Protein AF-A0A529GN64-F1 (afdb_monomer_lite)

pLDDT: mean 76.16, std 16.61, range [39.25, 96.88]

Foldseek 3Di:
DDDDDPPPPDDPPPPDDDPPPDDPPDDDDDPPDDDDWDKDWDDDPVDIDIDTRDDPVVVD

Sequence (60 aa):
MAKAETIRKRAPLKTRRPPVGASPGTLIADPAARRSELRLTLISPEKFKTIENASIDDLT

Radius of gyration: 22.68 Å; chains: 1; bounding box: 65×25×50 Å

Structure (mmCIF, N/CA/C/O backbone):
data_AF-A0A529GN64-F1
#
_entry.id   AF-A0A529GN64-F1
#
loop_
_atom_site.group_PDB
_atom_site.id
_atom_site.type_symbol
_atom_site.label_atom_id
_atom_site.label_alt_id
_atom_site.label_comp_id
_atom_site.label_asym_id
_atom_site.label_entity_id
_atom_site.label_seq_id
_atom_site.pdbx_PDB_ins_code
_atom_site.Cartn_x
_atom_site.Cartn_y
_atom_site.Cartn_z
_atom_site.occupancy
_atom_site.B_iso_or_equiv
_atom_site.auth_seq_id
_atom_site.auth_comp_id
_atom_site.auth_asym_id
_atom_site.auth_atom_id
_atom_site.pdbx_PDB_model_num
ATOM 1 N N . MET A 1 1 ? 54.893 18.166 -12.378 1.00 39.69 1 MET A N 1
ATOM 2 C CA . MET A 1 1 ? 54.173 16.955 -11.926 1.00 39.69 1 MET A CA 1
ATOM 3 C C . MET A 1 1 ? 52.706 17.318 -11.728 1.00 39.69 1 MET A C 1
ATOM 5 O O . MET A 1 1 ? 52.413 18.152 -10.881 1.00 39.69 1 MET A O 1
ATOM 9 N N . ALA A 1 2 ? 51.820 16.817 -12.591 1.00 39.25 2 ALA A N 1
ATOM 10 C CA . ALA A 1 2 ? 50.422 17.246 -12.706 1.00 39.25 2 ALA A CA 1
ATOM 11 C C . ALA A 1 2 ? 49.521 16.614 -11.625 1.00 39.25 2 ALA A C 1
ATOM 13 O O . ALA A 1 2 ? 49.643 15.426 -11.333 1.00 39.25 2 ALA A O 1
ATOM 14 N N . LYS A 1 3 ? 48.613 17.409 -11.041 1.00 40.31 3 LYS A N 1
ATOM 15 C CA . LYS A 1 3 ? 47.571 16.943 -10.112 1.00 40.31 3 LYS A CA 1
ATOM 16 C C . LYS A 1 3 ? 46.473 16.237 -10.909 1.00 40.31 3 LYS A C 1
ATOM 18 O O . LYS A 1 3 ? 45.877 16.835 -11.796 1.00 40.31 3 LYS A O 1
ATOM 23 N N . ALA A 1 4 ? 46.215 14.972 -10.590 1.00 50.09 4 ALA A N 1
ATOM 24 C CA . ALA A 1 4 ? 45.118 14.210 -11.168 1.00 50.09 4 ALA A CA 1
ATOM 25 C C . ALA A 1 4 ? 43.783 14.694 -10.580 1.00 50.09 4 ALA A C 1
ATOM 27 O O . ALA A 1 4 ? 43.440 14.381 -9.439 1.00 50.09 4 ALA A O 1
ATOM 28 N N . GLU A 1 5 ? 43.030 15.468 -11.358 1.00 49.72 5 GLU A N 1
ATOM 29 C CA . GLU A 1 5 ? 41.625 15.738 -11.075 1.00 49.72 5 GLU A CA 1
ATOM 30 C C . GLU A 1 5 ? 40.837 14.434 -11.223 1.00 49.72 5 GLU A C 1
ATOM 32 O O . GLU A 1 5 ? 40.672 13.879 -12.311 1.00 49.72 5 GLU A O 1
ATOM 37 N N . THR A 1 6 ? 40.358 13.907 -10.100 1.00 50.44 6 THR A N 1
ATOM 38 C CA . THR A 1 6 ? 39.433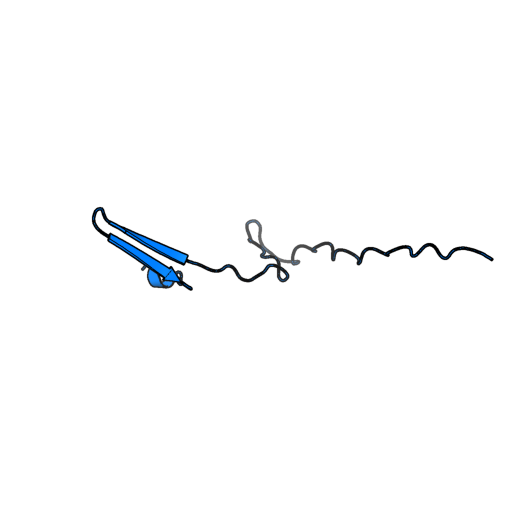 12.776 -10.077 1.00 50.44 6 THR A CA 1
ATOM 39 C C . THR A 1 6 ? 38.067 13.269 -10.535 1.00 50.44 6 THR A C 1
ATOM 41 O O . THR A 1 6 ? 37.207 13.646 -9.739 1.00 50.44 6 THR A O 1
ATOM 44 N N . ILE A 1 7 ? 37.858 13.267 -11.851 1.00 55.91 7 ILE A N 1
ATOM 45 C CA . ILE A 1 7 ? 36.540 13.450 -12.455 1.00 55.91 7 ILE A CA 1
ATOM 46 C C . ILE A 1 7 ? 35.677 12.274 -11.984 1.00 55.91 7 ILE A C 1
ATOM 48 O O . ILE A 1 7 ? 35.724 11.176 -12.545 1.00 55.91 7 ILE A O 1
ATOM 52 N N . ARG A 1 8 ? 34.896 12.483 -10.918 1.00 56.66 8 ARG A N 1
ATOM 53 C CA . ARG A 1 8 ? 33.840 11.561 -10.491 1.00 56.66 8 ARG A CA 1
ATOM 54 C C . ARG A 1 8 ? 32.801 11.508 -11.608 1.00 56.66 8 ARG A C 1
ATOM 56 O O . ARG A 1 8 ? 31.862 12.301 -11.630 1.00 56.66 8 ARG A O 1
ATOM 63 N N . LYS A 1 9 ? 32.980 10.588 -12.560 1.00 54.78 9 LYS A N 1
ATOM 64 C CA . LYS A 1 9 ? 31.962 10.263 -13.562 1.00 54.78 9 LYS A CA 1
ATOM 65 C C . LYS A 1 9 ? 30.707 9.840 -12.800 1.00 54.78 9 LYS A C 1
ATOM 67 O O . LYS A 1 9 ? 30.688 8.784 -12.172 1.00 54.78 9 LYS A O 1
ATOM 72 N N . ARG A 1 10 ? 29.679 10.695 -12.805 1.00 58.66 10 ARG A N 1
ATOM 73 C CA . ARG A 1 10 ? 28.348 10.329 -12.312 1.00 58.66 10 ARG A CA 1
ATOM 74 C C . ARG A 1 10 ? 27.916 9.086 -13.084 1.00 58.66 10 ARG A C 1
ATOM 76 O O . ARG A 1 10 ? 27.969 9.088 -14.313 1.00 58.66 10 ARG A O 1
ATOM 83 N N . ALA A 1 11 ? 27.542 8.031 -12.363 1.00 61.78 11 ALA A N 1
ATOM 84 C CA . ALA A 1 11 ? 26.961 6.850 -12.981 1.00 61.78 11 ALA A CA 1
ATOM 85 C C . ALA A 1 11 ? 25.778 7.299 -13.855 1.00 61.78 11 ALA A C 1
ATOM 87 O O . ALA A 1 11 ? 25.027 8.183 -13.424 1.00 61.78 11 ALA A O 1
ATOM 88 N N . PRO A 1 12 ? 25.616 6.752 -15.071 1.00 53.56 12 PRO A N 1
ATOM 89 C CA . PRO A 1 12 ? 24.459 7.073 -15.884 1.00 53.56 12 PRO A CA 1
ATOM 90 C C . PRO A 1 12 ? 23.220 6.726 -15.060 1.00 53.56 12 PRO A C 1
ATOM 92 O O . PRO A 1 12 ? 22.999 5.559 -14.731 1.00 53.56 12 PRO A O 1
ATOM 95 N N . LEU A 1 13 ? 22.423 7.740 -14.695 1.00 58.88 13 LEU A N 1
ATOM 96 C CA . LEU A 1 13 ? 21.045 7.492 -14.299 1.00 58.88 13 LEU A CA 1
ATOM 97 C C . LEU A 1 13 ? 20.464 6.696 -15.461 1.00 58.88 13 LEU A C 1
ATOM 99 O O . LEU A 1 13 ? 20.412 7.212 -16.578 1.00 58.88 13 LEU A O 1
ATOM 103 N N . LYS A 1 14 ? 20.092 5.432 -15.226 1.00 58.97 14 LYS A N 1
ATOM 104 C CA . LYS A 1 14 ? 19.247 4.696 -16.163 1.00 58.97 14 LYS A CA 1
ATOM 105 C C . LYS A 1 14 ? 18.014 5.568 -16.346 1.00 58.97 14 LYS A C 1
ATOM 107 O O . LYS A 1 14 ? 17.147 5.599 -15.478 1.00 58.97 14 LYS A O 1
ATOM 112 N N . THR A 1 15 ? 17.977 6.333 -17.430 1.00 56.50 15 THR A N 1
ATOM 113 C CA . THR A 1 15 ? 16.798 7.069 -17.849 1.00 56.50 15 THR A CA 1
ATOM 114 C C . THR A 1 15 ? 15.726 6.010 -18.017 1.00 56.50 15 THR A C 1
ATOM 116 O O . THR A 1 15 ? 15.830 5.129 -18.873 1.00 56.50 15 THR A O 1
ATOM 119 N N . ARG A 1 16 ? 14.784 6.002 -17.068 1.00 58.16 16 ARG A N 1
ATOM 120 C CA . ARG A 1 16 ? 13.721 5.008 -16.952 1.00 58.16 16 ARG A CA 1
A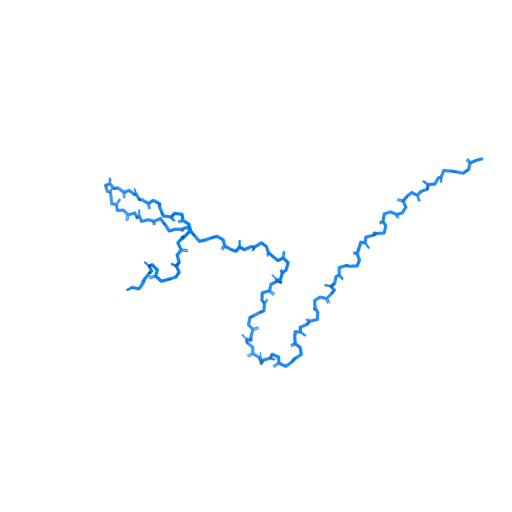TOM 121 C C . ARG A 1 16 ? 12.945 5.063 -18.259 1.00 58.16 16 ARG A C 1
ATOM 123 O O . ARG A 1 16 ? 12.186 5.997 -18.491 1.00 58.16 16 ARG A O 1
ATOM 130 N N . ARG A 1 17 ? 13.194 4.100 -19.148 1.00 61.12 17 ARG A N 1
ATOM 131 C CA . ARG A 1 17 ? 12.337 3.915 -20.313 1.00 61.12 17 ARG A CA 1
ATOM 132 C C . ARG A 1 17 ? 10.978 3.487 -19.760 1.00 61.12 17 ARG A C 1
ATOM 134 O O . ARG A 1 17 ? 10.956 2.530 -18.980 1.00 61.12 17 ARG A O 1
ATOM 141 N N . PRO A 1 18 ? 9.877 4.179 -20.095 1.00 61.41 18 PRO A N 1
ATOM 142 C CA . PRO A 1 18 ? 8.564 3.645 -19.789 1.00 61.41 18 PRO A CA 1
ATOM 143 C C . PRO A 1 18 ? 8.472 2.249 -20.431 1.00 61.41 18 PRO A C 1
ATOM 145 O O . PRO A 1 18 ? 8.962 2.068 -21.552 1.00 61.41 18 PRO A O 1
ATOM 148 N N . PRO A 1 19 ? 7.949 1.241 -19.713 1.00 67.38 19 PRO A N 1
ATOM 149 C CA . PRO A 1 19 ? 7.798 -0.100 -20.245 1.00 67.38 19 PRO A CA 1
ATOM 150 C C . PRO A 1 19 ? 6.971 -0.020 -21.525 1.00 67.38 19 PRO A C 1
ATOM 152 O O . PRO A 1 19 ? 5.859 0.510 -21.546 1.00 67.38 19 PRO A O 1
ATOM 155 N N . VAL A 1 20 ? 7.563 -0.500 -22.615 1.00 73.38 20 VAL A N 1
ATOM 156 C CA . VAL A 1 20 ? 6.919 -0.527 -23.926 1.00 73.38 20 VAL A CA 1
ATOM 157 C C . VAL A 1 20 ? 5.705 -1.450 -23.825 1.00 73.38 20 VAL A C 1
ATOM 159 O O . VAL A 1 20 ? 5.847 -2.601 -23.423 1.00 73.38 20 VAL A O 1
ATOM 162 N N . GLY A 1 21 ? 4.520 -0.938 -24.161 1.00 78.50 21 GLY A N 1
ATOM 163 C CA . GLY A 1 21 ? 3.270 -1.706 -24.142 1.00 78.50 21 GLY A CA 1
ATOM 164 C C . GLY A 1 21 ? 2.382 -1.516 -22.907 1.00 78.50 21 GLY A C 1
ATOM 165 O O . GLY A 1 21 ? 1.337 -2.152 -22.833 1.00 78.50 21 GLY A O 1
ATOM 166 N N . ALA A 1 22 ? 2.740 -0.642 -21.960 1.00 82.50 22 ALA A N 1
ATOM 167 C CA . ALA A 1 22 ? 1.811 -0.249 -20.898 1.00 82.50 22 ALA A CA 1
ATOM 168 C C . ALA A 1 22 ? 0.657 0.602 -21.463 1.00 82.50 22 ALA A C 1
ATOM 170 O O . ALA A 1 22 ? 0.882 1.506 -22.272 1.00 82.50 22 ALA A O 1
ATOM 171 N N . SER A 1 23 ? -0.578 0.320 -21.044 1.00 86.56 23 SER A N 1
ATOM 172 C CA . SER A 1 23 ? -1.749 1.086 -21.469 1.00 86.56 23 SER A CA 1
ATOM 173 C C . SER A 1 23 ? -1.766 2.480 -20.824 1.00 86.56 23 SER A C 1
ATOM 175 O O . SER A 1 23 ? -1.187 2.679 -19.750 1.00 86.56 23 SER A O 1
ATOM 177 N N . PRO A 1 24 ? -2.467 3.463 -21.416 1.00 87.62 24 PRO A N 1
ATOM 178 C CA . PRO A 1 24 ? -2.741 4.723 -20.733 1.00 87.62 24 PRO A CA 1
ATOM 179 C C . PRO A 1 24 ? -3.330 4.469 -19.334 1.00 87.62 24 PRO A C 1
ATOM 181 O O . PRO A 1 24 ? -4.220 3.636 -19.176 1.00 87.62 24 PRO A O 1
ATOM 184 N N . GLY A 1 25 ? -2.800 5.147 -18.312 1.00 85.81 25 GLY A N 1
ATOM 185 C CA . GLY A 1 25 ? -3.215 4.979 -16.912 1.00 85.81 25 GLY A CA 1
ATOM 186 C C . GLY A 1 25 ? -2.449 3.920 -16.106 1.00 85.81 25 GLY A C 1
ATOM 187 O 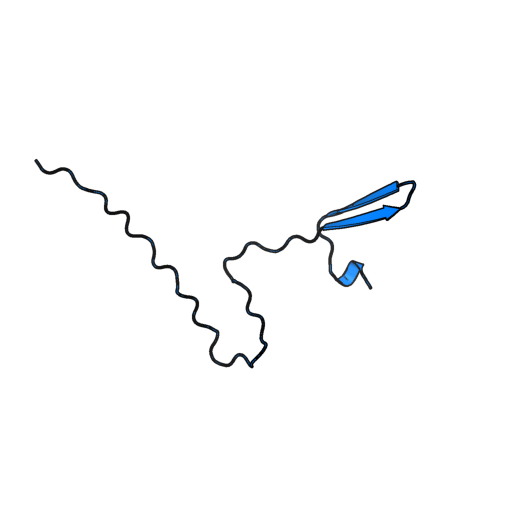O . GLY A 1 25 ? -2.650 3.835 -14.897 1.00 85.81 25 GLY A O 1
ATOM 188 N N . THR A 1 26 ? -1.543 3.141 -16.711 1.00 86.06 26 THR A N 1
ATOM 189 C CA . THR A 1 26 ? -0.717 2.187 -15.952 1.00 86.06 26 THR A CA 1
ATOM 190 C C . THR A 1 26 ? 0.245 2.911 -15.005 1.00 86.06 26 THR A C 1
ATOM 192 O O . THR A 1 26 ? 1.121 3.663 -15.435 1.00 86.06 26 THR A O 1
ATOM 195 N N . LEU A 1 27 ? 0.125 2.634 -13.704 1.00 84.56 27 LEU A N 1
ATOM 196 C CA . LEU A 1 27 ? 1.068 3.095 -12.686 1.00 84.56 27 LEU A CA 1
ATOM 197 C C . LEU A 1 27 ? 2.300 2.182 -12.669 1.00 84.56 27 LEU A C 1
ATOM 199 O O . LEU A 1 27 ? 2.183 0.971 -12.497 1.00 84.56 27 LEU A O 1
ATOM 203 N N . ILE A 1 28 ? 3.491 2.758 -12.842 1.00 81.94 28 ILE A N 1
ATOM 204 C CA . ILE A 1 28 ? 4.754 2.010 -12.914 1.00 81.94 28 ILE A CA 1
ATOM 205 C C . ILE A 1 28 ? 5.630 2.388 -11.723 1.00 81.94 28 ILE A C 1
ATOM 207 O O . ILE A 1 28 ? 6.115 3.518 -11.619 1.00 81.94 28 ILE A O 1
ATOM 211 N N . ALA A 1 29 ? 5.864 1.424 -10.834 1.00 81.00 29 ALA A N 1
ATOM 212 C CA . ALA A 1 29 ? 6.740 1.609 -9.685 1.00 81.00 29 ALA A CA 1
ATOM 213 C C . ALA A 1 29 ? 8.217 1.728 -10.100 1.00 81.00 29 ALA A C 1
ATOM 215 O O . ALA A 1 29 ? 8.637 1.280 -11.171 1.00 81.00 29 ALA A O 1
ATOM 216 N N . ASP A 1 30 ? 9.025 2.361 -9.249 1.00 81.38 30 ASP A N 1
ATOM 217 C CA . ASP A 1 30 ? 10.480 2.315 -9.393 1.00 81.38 30 ASP A CA 1
ATOM 218 C C . ASP A 1 30 ? 11.006 0.976 -8.875 1.00 81.38 30 ASP A C 1
ATOM 220 O O . ASP A 1 30 ? 10.866 0.716 -7.681 1.00 81.38 30 ASP A O 1
ATOM 224 N N . PRO A 1 31 ? 11.628 0.130 -9.715 1.00 78.44 31 PRO A N 1
ATOM 225 C CA . PRO A 1 31 ? 12.202 -1.123 -9.237 1.00 78.44 31 PRO A CA 1
ATOM 226 C C . PRO A 1 31 ? 13.370 -0.907 -8.263 1.00 78.44 31 PRO A C 1
ATOM 228 O O . PRO A 1 31 ? 13.719 -1.829 -7.532 1.00 78.44 31 PRO A O 1
ATOM 231 N N . ALA A 1 32 ? 13.988 0.280 -8.253 1.00 82.69 32 ALA A N 1
ATOM 232 C CA . ALA A 1 32 ? 15.045 0.635 -7.312 1.00 82.69 32 ALA A CA 1
ATOM 233 C C . ALA A 1 32 ? 14.519 1.329 -6.042 1.00 82.69 32 ALA A C 1
ATOM 235 O O . ALA A 1 32 ? 15.312 1.610 -5.139 1.00 82.69 32 ALA A O 1
ATOM 236 N N . ALA A 1 33 ? 13.215 1.625 -5.950 1.00 83.81 33 ALA A N 1
ATOM 237 C CA . ALA A 1 33 ? 12.651 2.155 -4.715 1.00 83.81 33 ALA A CA 1
ATOM 238 C C . ALA A 1 33 ? 12.721 1.106 -3.602 1.00 83.81 33 ALA A C 1
ATOM 240 O O . ALA A 1 33 ? 12.593 -0.100 -3.828 1.00 83.81 33 ALA A O 1
ATOM 241 N N . ARG A 1 34 ? 12.910 1.584 -2.369 1.00 83.94 34 ARG A N 1
ATOM 242 C CA . ARG A 1 34 ? 12.757 0.731 -1.189 1.00 83.94 34 ARG A CA 1
ATOM 243 C C . ARG A 1 34 ? 11.321 0.214 -1.126 1.00 83.94 34 ARG A C 1
ATOM 245 O O . ARG A 1 34 ? 10.396 0.911 -1.541 1.00 83.94 34 ARG A O 1
ATOM 252 N N . ARG A 1 35 ? 11.150 -1.000 -0.592 1.00 79.38 35 ARG A N 1
ATOM 253 C CA . ARG A 1 35 ? 9.818 -1.554 -0.324 1.00 79.38 35 ARG A CA 1
ATOM 254 C C . ARG A 1 35 ? 9.047 -0.596 0.580 1.00 79.38 35 ARG A C 1
ATOM 256 O O . ARG A 1 35 ? 9.597 -0.102 1.560 1.00 79.38 35 ARG A O 1
ATOM 263 N N . SER A 1 36 ? 7.795 -0.338 0.222 1.00 81.50 36 SER A N 1
ATOM 264 C CA . SER A 1 36 ? 6.875 0.417 1.064 1.00 81.50 36 SER A CA 1
ATOM 265 C C . SER A 1 36 ? 6.539 -0.416 2.297 1.00 81.50 36 SER A C 1
ATOM 267 O O . SER A 1 36 ? 6.079 -1.548 2.166 1.00 81.50 36 SER A O 1
ATOM 269 N N . GLU A 1 37 ? 6.784 0.139 3.479 1.00 85.69 37 GLU A N 1
ATOM 270 C CA . GLU A 1 37 ? 6.324 -0.423 4.747 1.00 85.69 37 GLU A CA 1
ATOM 271 C C . GLU A 1 37 ? 4.951 0.170 5.068 1.00 85.69 37 GLU A C 1
ATOM 273 O O . GLU A 1 37 ? 4.749 1.384 4.978 1.00 85.69 37 GLU A O 1
ATOM 278 N N . LEU A 1 38 ? 3.999 -0.693 5.411 1.00 89.56 38 LEU A N 1
ATOM 279 C CA . LEU A 1 38 ? 2.662 -0.295 5.828 1.00 89.56 38 LEU A CA 1
ATOM 280 C C . LEU A 1 38 ? 2.555 -0.443 7.345 1.00 89.56 38 LEU A C 1
ATOM 282 O O . LEU A 1 38 ? 2.885 -1.484 7.915 1.00 89.56 38 LEU A O 1
ATOM 286 N N . ARG A 1 39 ? 2.081 0.616 7.998 1.00 91.69 39 ARG A N 1
ATOM 287 C CA . ARG A 1 39 ? 1.865 0.665 9.442 1.00 91.69 39 ARG A CA 1
ATOM 288 C C . ARG A 1 39 ? 0.437 1.108 9.709 1.00 91.69 39 ARG A C 1
ATOM 290 O O . ARG A 1 39 ? 0.027 2.179 9.262 1.00 91.69 39 ARG A O 1
ATOM 297 N N . LEU A 1 40 ? -0.302 0.290 10.449 1.00 92.06 40 LEU A N 1
ATOM 298 C CA . LEU A 1 40 ? -1.692 0.555 10.797 1.00 92.06 40 LEU A CA 1
ATOM 299 C C . LEU A 1 40 ? -1.774 1.024 12.248 1.00 92.06 40 LEU A C 1
ATOM 301 O O . LEU A 1 40 ? -1.382 0.306 13.168 1.00 92.06 40 LEU A O 1
ATOM 305 N N . THR A 1 41 ? -2.304 2.226 12.462 1.00 93.69 41 THR A N 1
ATOM 306 C CA . THR A 1 41 ? -2.546 2.760 13.806 1.00 93.69 41 THR A CA 1
ATOM 307 C C . THR A 1 41 ? -4.045 2.813 14.061 1.00 93.69 41 THR A C 1
ATOM 309 O O . THR A 1 41 ? -4.758 3.613 13.463 1.00 93.69 41 THR A O 1
ATOM 312 N N . LEU A 1 42 ? -4.517 1.959 14.963 1.00 92.06 42 LEU A N 1
ATOM 313 C CA . LEU A 1 42 ? -5.895 1.923 15.436 1.00 92.06 42 LEU A CA 1
ATOM 314 C C . LEU A 1 42 ? -6.033 2.881 16.619 1.00 92.06 42 LEU A C 1
ATOM 316 O O . LEU A 1 42 ? -5.258 2.788 17.574 1.00 92.06 42 LEU A O 1
ATOM 320 N N . ILE A 1 43 ? -7.008 3.786 16.569 1.00 95.69 43 ILE A N 1
ATOM 321 C CA . ILE A 1 43 ? -7.216 4.819 17.590 1.00 95.69 43 ILE A CA 1
ATOM 322 C C . ILE A 1 43 ? -8.674 4.784 18.047 1.00 95.69 43 ILE A C 1
ATOM 324 O O . ILE A 1 43 ? -9.591 4.778 17.230 1.00 95.69 43 ILE A O 1
ATOM 328 N N . SER A 1 44 ? -8.881 4.797 19.359 1.00 94.75 44 SER A N 1
ATOM 329 C CA . SER A 1 44 ? -10.162 5.081 20.004 1.00 94.75 44 SER A CA 1
ATOM 330 C C . SER A 1 44 ? -9.941 6.076 21.155 1.00 94.75 44 SER A C 1
ATOM 332 O O . SER A 1 44 ? -8.795 6.287 21.550 1.00 94.75 44 SER A O 1
ATOM 334 N N . PRO A 1 45 ? -10.995 6.676 21.738 1.00 96.88 45 PRO A N 1
ATOM 335 C CA . PRO A 1 45 ? -10.839 7.716 22.764 1.00 96.88 45 PRO A CA 1
ATOM 336 C C . PRO A 1 45 ? -9.969 7.312 23.968 1.00 96.88 45 PRO A C 1
ATOM 338 O O . PRO A 1 45 ? -9.262 8.139 24.527 1.00 96.88 45 PRO A O 1
ATOM 341 N N . GLU A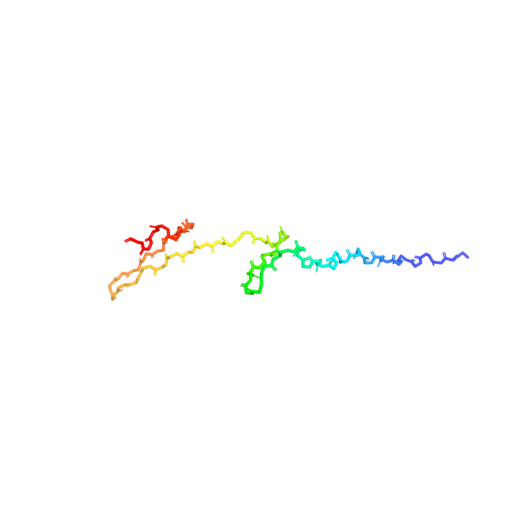 1 46 ? -9.995 6.031 24.342 1.00 96.12 46 GLU A N 1
ATOM 342 C CA . GLU A 1 46 ? -9.329 5.506 25.545 1.00 96.12 46 GLU A CA 1
ATOM 343 C C . GLU A 1 46 ? -8.023 4.748 25.259 1.00 96.12 46 GLU A C 1
ATOM 345 O O . GLU A 1 46 ? -7.268 4.446 26.182 1.00 96.12 46 GLU A O 1
ATOM 350 N N . LYS A 1 47 ? -7.756 4.378 23.999 1.00 94.69 47 LYS A N 1
ATOM 351 C CA . LYS A 1 47 ? -6.628 3.504 23.643 1.00 94.69 47 LYS A CA 1
ATOM 352 C C . LYS A 1 47 ? -6.173 3.696 22.206 1.00 94.69 47 LYS A C 1
ATOM 354 O O . LYS A 1 47 ? -6.954 4.030 21.319 1.00 94.69 47 LYS A O 1
ATOM 359 N N . PHE A 1 48 ? -4.910 3.373 21.966 1.00 94.56 48 PHE A N 1
ATOM 360 C CA . PHE A 1 48 ? -4.368 3.232 20.624 1.00 94.56 48 PHE A CA 1
ATOM 361 C C . PHE A 1 48 ? -3.538 1.954 20.517 1.00 94.56 48 PHE A C 1
ATOM 363 O O . PHE A 1 48 ? -2.999 1.454 21.507 1.00 94.56 48 PHE A O 1
ATOM 370 N N . LYS A 1 49 ? -3.443 1.413 19.305 1.00 94.56 49 LYS A N 1
ATOM 371 C CA . LYS A 1 49 ? -2.610 0.254 18.980 1.00 94.56 49 LYS A CA 1
ATOM 372 C C . LYS A 1 49 ? -1.935 0.491 17.640 1.00 94.56 49 LYS A C 1
ATOM 374 O O . LYS A 1 49 ? -2.587 0.887 16.683 1.00 94.56 49 LYS A O 1
ATOM 379 N N . THR A 1 50 ? -0.638 0.223 17.572 1.00 94.44 50 THR A N 1
ATOM 380 C CA . THR A 1 50 ? 0.095 0.162 16.306 1.00 94.44 50 THR A CA 1
ATOM 381 C C . THR A 1 50 ? 0.287 -1.295 15.903 1.00 94.44 50 THR A C 1
ATOM 383 O O . THR A 1 50 ? 0.658 -2.122 16.736 1.00 94.44 50 THR A O 1
ATOM 386 N N . ILE A 1 51 ? 0.064 -1.587 14.627 1.00 91.19 51 ILE A N 1
ATOM 387 C CA . ILE A 1 51 ? 0.430 -2.834 13.966 1.00 91.19 51 ILE A CA 1
ATOM 388 C C . ILE A 1 51 ? 1.500 -2.483 12.926 1.00 91.19 51 ILE A C 1
ATOM 390 O O . ILE A 1 51 ? 1.244 -1.729 11.984 1.00 91.19 51 ILE A O 1
ATOM 394 N N . GLU A 1 52 ? 2.714 -2.983 13.151 1.00 91.75 52 GLU A N 1
ATOM 395 C CA . GLU A 1 52 ? 3.826 -2.890 12.199 1.00 91.75 52 GLU A CA 1
ATOM 396 C C . GLU A 1 52 ? 3.667 -3.965 11.116 1.00 91.75 52 GLU A C 1
ATOM 398 O O . GLU A 1 52 ? 3.163 -5.050 11.405 1.00 91.75 52 GLU A O 1
ATOM 403 N N . ASN A 1 53 ? 4.143 -3.693 9.896 1.00 88.94 53 ASN A N 1
ATOM 404 C CA . ASN A 1 53 ? 4.038 -4.599 8.742 1.00 88.94 53 ASN A CA 1
ATOM 405 C C . ASN A 1 53 ? 2.595 -5.013 8.404 1.00 88.94 53 ASN A C 1
ATOM 407 O O . ASN A 1 53 ? 2.338 -6.178 8.104 1.00 88.94 53 ASN A O 1
ATOM 411 N N . ALA A 1 54 ? 1.661 -4.066 8.460 1.00 88.81 54 ALA A N 1
ATOM 412 C CA . ALA A 1 54 ? 0.279 -4.314 8.071 1.00 88.81 54 ALA A CA 1
ATOM 413 C C . ALA A 1 54 ? 0.176 -4.694 6.579 1.00 88.81 54 ALA A C 1
ATOM 415 O O . ALA A 1 54 ? 0.960 -4.224 5.750 1.00 88.81 54 ALA A O 1
ATOM 416 N N . SER A 1 55 ? -0.804 -5.518 6.227 1.00 85.56 55 SER A N 1
ATOM 417 C CA . SER A 1 55 ? -1.205 -5.790 4.844 1.00 85.56 55 SER A CA 1
ATOM 418 C C . SER A 1 55 ? -2.475 -5.016 4.494 1.00 85.56 55 SER A C 1
ATOM 420 O O . SER A 1 55 ? -3.226 -4.579 5.364 1.00 85.56 55 SER A O 1
ATOM 422 N N . ILE A 1 56 ? -2.750 -4.881 3.195 1.00 85.75 56 ILE A N 1
ATOM 423 C CA . ILE A 1 56 ? -4.062 -4.419 2.716 1.00 85.75 56 ILE A CA 1
ATOM 424 C C . ILE A 1 56 ? -5.163 -5.397 3.159 1.00 85.75 56 ILE A C 1
ATOM 426 O O . ILE A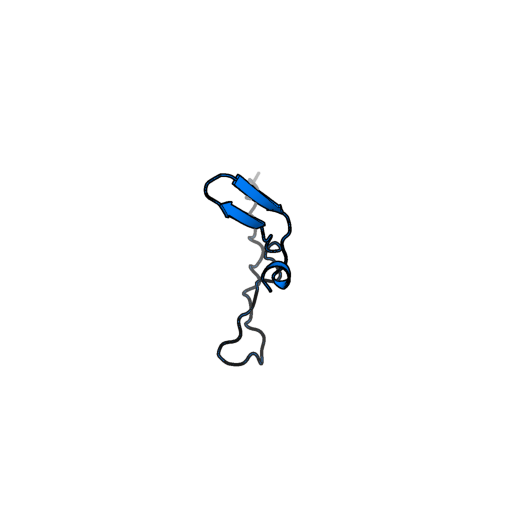 1 56 ? -6.278 -4.965 3.436 1.00 85.75 56 ILE A O 1
ATOM 430 N N . ASP A 1 57 ? -4.834 -6.683 3.300 1.00 86.25 57 ASP A N 1
ATOM 431 C CA . ASP A 1 57 ? -5.761 -7.720 3.771 1.00 86.25 57 ASP A CA 1
ATOM 432 C C . ASP A 1 57 ? -6.228 -7.494 5.222 1.00 86.25 57 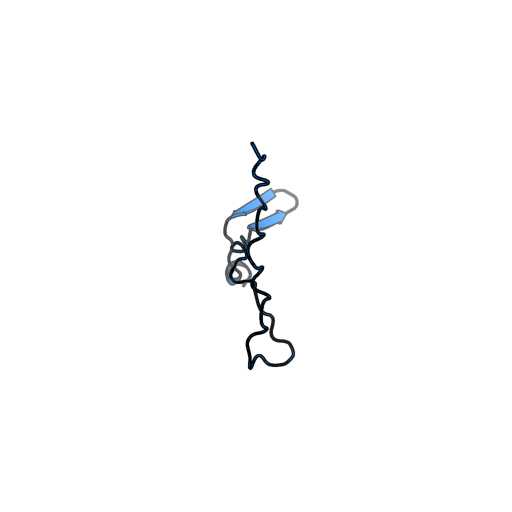ASP A C 1
ATOM 434 O O . ASP A 1 57 ? -7.247 -8.036 5.631 1.00 86.25 57 ASP A O 1
ATOM 438 N N . ASP A 1 58 ? -5.524 -6.665 6.005 1.00 80.88 58 ASP A N 1
ATOM 439 C CA . ASP A 1 58 ? -5.916 -6.340 7.383 1.00 80.88 58 ASP A CA 1
ATOM 440 C C . ASP A 1 58 ? -7.056 -5.298 7.459 1.00 80.88 58 ASP A C 1
ATOM 442 O O . ASP A 1 58 ? -7.521 -4.970 8.553 1.00 80.88 58 ASP A O 1
ATOM 446 N N . LEU A 1 59 ? -7.480 -4.729 6.321 1.00 70.81 59 LEU A N 1
ATOM 447 C CA . LEU A 1 59 ? -8.521 -3.691 6.222 1.00 70.81 59 LEU A CA 1
ATOM 448 C C . LEU A 1 59 ? -9.892 -4.219 5.758 1.00 70.81 59 LEU A C 1
ATOM 450 O O . LEU A 1 59 ? -10.838 -3.430 5.707 1.00 70.81 59 LEU A O 1
ATOM 454 N N . THR A 1 60 ? -9.997 -5.499 5.386 1.00 61.00 60 THR A N 1
ATOM 455 C CA . THR A 1 60 ? -11.224 -6.133 4.857 1.00 61.00 60 THR A CA 1
ATOM 456 C C . THR A 1 60 ? -11.938 -6.969 5.902 1.00 61.00 60 THR A C 1
ATOM 458 O O . THR A 1 60 ? -13.180 -6.852 5.987 1.00 61.00 60 THR A O 1
#

Secondary structure (DSSP, 8-state):
----------------PPPTTPPTT-----TTSPPPPPEEEEEETTEEEEEET--GGGG-